Protein AF-A0A0C2MDS2-F1 (afdb_monomer_lite)

Structure (mmCIF, N/CA/C/O backbone):
data_AF-A0A0C2MDS2-F1
#
_entry.id   AF-A0A0C2MDS2-F1
#
loop_
_atom_site.group_PDB
_atom_site.id
_atom_site.type_symbol
_atom_site.label_atom_id
_atom_site.label_alt_id
_atom_site.label_comp_id
_atom_site.label_asym_id
_atom_site.label_entity_id
_atom_site.label_seq_id
_atom_site.pdbx_PDB_ins_code
_atom_site.Cartn_x
_atom_site.Cartn_y
_atom_site.Cartn_z
_atom_site.occupancy
_atom_site.B_iso_or_equiv
_atom_site.auth_seq_id
_atom_site.auth_comp_id
_atom_site.auth_asym_id
_atom_site.auth_atom_id
_atom_site.pdbx_PDB_model_num
ATOM 1 N N . MET A 1 1 ? -4.583 1.973 9.881 1.00 76.94 1 MET A N 1
ATOM 2 C CA . MET A 1 1 ? -3.450 2.896 9.679 1.00 76.94 1 MET A CA 1
ATOM 3 C C . MET A 1 1 ? -2.410 2.617 10.749 1.00 76.94 1 MET A C 1
ATOM 5 O O . MET A 1 1 ? -2.747 1.990 11.751 1.00 76.94 1 MET A O 1
ATOM 9 N N . ASP A 1 2 ? -1.150 2.984 10.527 1.00 78.25 2 ASP A N 1
ATOM 10 C CA . ASP A 1 2 ? -0.148 2.907 11.594 1.00 78.25 2 ASP A CA 1
ATOM 11 C C . ASP A 1 2 ? -0.499 3.876 12.745 1.00 78.25 2 ASP A C 1
ATOM 13 O O . ASP A 1 2 ? -1.414 4.696 12.636 1.00 78.25 2 ASP A O 1
ATOM 17 N N . ASN A 1 3 ? 0.218 3.777 13.862 1.00 81.62 3 ASN A N 1
ATOM 18 C CA . ASN A 1 3 ? -0.076 4.548 15.069 1.00 81.62 3 ASN A CA 1
ATOM 19 C C . ASN A 1 3 ? 0.576 5.949 15.099 1.00 81.62 3 ASN A C 1
ATOM 21 O O . ASN A 1 3 ? 0.910 6.449 16.177 1.00 81.62 3 ASN A O 1
ATOM 25 N N . LEU A 1 4 ? 0.846 6.569 13.943 1.00 82.75 4 LEU A N 1
ATOM 26 C CA . LEU A 1 4 ? 1.423 7.915 13.898 1.00 82.75 4 LEU A CA 1
ATOM 27 C C . LEU A 1 4 ? 0.484 8.943 14.543 1.00 82.75 4 LEU A C 1
ATOM 29 O O . LEU A 1 4 ? -0.729 8.884 14.382 1.00 82.75 4 LEU A O 1
ATOM 33 N N . ARG A 1 5 ? 1.048 9.926 15.263 1.00 84.38 5 ARG A N 1
ATOM 34 C CA . ARG A 1 5 ? 0.269 10.875 16.089 1.00 84.38 5 ARG A CA 1
ATOM 35 C C . ARG A 1 5 ? -0.800 11.633 15.303 1.00 84.38 5 ARG A C 1
ATOM 37 O O . ARG A 1 5 ? -1.876 11.869 15.831 1.00 84.38 5 ARG A O 1
ATOM 44 N N . PHE A 1 6 ? -0.516 12.000 14.055 1.00 82.38 6 PHE A N 1
ATOM 45 C CA . PHE A 1 6 ? -1.470 12.738 13.226 1.00 82.38 6 PHE A CA 1
ATOM 46 C C . PHE A 1 6 ? -2.645 11.871 12.749 1.00 82.38 6 PHE A C 1
ATOM 48 O O . PHE A 1 6 ? -3.676 12.421 12.396 1.00 82.38 6 PHE A O 1
ATOM 55 N N . HIS A 1 7 ? -2.552 10.537 12.803 1.00 83.69 7 HIS A N 1
ATOM 56 C CA . HIS A 1 7 ? -3.697 9.655 12.544 1.00 83.69 7 HIS A CA 1
ATOM 57 C C . HIS A 1 7 ? -4.745 9.673 13.666 1.00 83.69 7 HIS A C 1
ATOM 59 O O . HIS A 1 7 ? -5.842 9.168 13.465 1.00 83.69 7 HIS A O 1
ATOM 65 N N . HIS A 1 8 ? -4.420 10.256 14.826 1.00 86.06 8 HIS A N 1
ATOM 66 C CA . HIS A 1 8 ? -5.351 10.464 15.944 1.00 86.06 8 HIS A CA 1
ATOM 67 C C . HIS A 1 8 ? -6.020 11.841 15.908 1.00 86.06 8 HIS A C 1
ATOM 69 O O . HIS A 1 8 ? -6.730 12.197 16.846 1.00 86.06 8 HIS A O 1
ATOM 75 N N . SER A 1 9 ? -5.734 12.661 14.893 1.00 90.81 9 SER A N 1
ATOM 76 C CA . SER A 1 9 ? -6.310 13.999 14.822 1.00 90.81 9 SER A CA 1
ATOM 77 C C . SER A 1 9 ? -7.810 13.918 14.534 1.00 90.81 9 SER A C 1
ATOM 79 O O . SER A 1 9 ? -8.280 13.014 13.836 1.00 90.81 9 SER A O 1
ATOM 81 N N . ILE A 1 10 ? -8.558 14.874 15.082 1.00 90.81 10 ILE A N 1
ATOM 82 C CA . ILE A 1 10 ? -10.011 14.954 14.904 1.00 90.81 10 ILE A CA 1
ATOM 83 C C . ILE A 1 10 ? -10.336 15.120 13.420 1.00 90.81 10 ILE A C 1
ATOM 85 O O . ILE A 1 10 ? -11.220 14.449 12.909 1.00 90.81 10 ILE A O 1
ATOM 89 N N . GLU A 1 11 ? -9.556 15.929 12.706 1.00 90.81 11 GLU A N 1
ATOM 90 C CA . GLU A 1 11 ? -9.741 16.202 11.283 1.00 90.81 11 GLU A CA 1
ATOM 91 C C . GLU A 1 11 ? -9.622 14.925 10.440 1.00 90.81 11 GLU A C 1
ATOM 93 O O . GLU A 1 11 ? -10.404 14.710 9.516 1.00 90.81 11 GLU A O 1
ATOM 98 N N . VAL A 1 12 ? -8.662 14.048 10.763 1.00 83.31 12 VAL A N 1
ATOM 99 C CA . VAL A 1 12 ? -8.506 12.761 10.071 1.00 83.31 12 VAL A CA 1
ATOM 100 C C . VAL A 1 12 ? -9.702 11.849 10.352 1.00 83.31 12 VAL A C 1
ATOM 102 O O . VAL A 1 12 ? -10.223 11.232 9.423 1.00 83.31 12 VAL A O 1
ATOM 105 N N . HIS A 1 13 ? -10.168 11.792 11.602 1.00 86.25 13 HIS A N 1
ATOM 106 C CA . HIS A 1 13 ? -11.353 11.020 11.980 1.00 86.25 13 HIS A CA 1
ATOM 107 C C . HIS A 1 13 ? -12.623 11.521 11.293 1.00 86.25 13 HIS A C 1
ATOM 109 O O . HIS A 1 13 ? -13.319 10.724 10.672 1.00 86.25 13 HIS A O 1
ATOM 115 N N . GLU A 1 14 ? -12.889 12.826 11.326 1.00 88.75 14 GLU A N 1
ATOM 116 C CA . GLU A 1 14 ? -14.065 13.435 10.699 1.00 88.75 14 GLU A CA 1
ATOM 117 C C . GLU A 1 14 ? -14.111 13.155 9.196 1.00 88.75 14 GLU A C 1
ATOM 119 O O . GLU A 1 14 ? -15.154 12.768 8.669 1.00 88.75 14 GLU A O 1
ATOM 124 N N . VAL A 1 15 ? -12.978 13.289 8.496 1.00 87.94 15 VAL A N 1
ATOM 125 C CA . VAL A 1 15 ? -12.913 13.005 7.057 1.00 87.94 15 VAL A CA 1
ATOM 126 C C . VAL A 1 15 ? -13.223 11.538 6.775 1.00 87.94 15 VAL A C 1
ATOM 128 O O . VAL A 1 15 ? -14.036 11.260 5.896 1.00 87.94 15 VAL A O 1
ATOM 131 N N . VAL A 1 16 ? -12.625 10.598 7.511 1.00 83.75 16 VAL A N 1
ATOM 132 C CA . VAL A 1 16 ? -12.845 9.160 7.277 1.00 83.75 16 VAL A CA 1
ATOM 133 C C . VAL A 1 16 ? -14.274 8.748 7.648 1.00 83.75 16 VAL A C 1
ATOM 135 O O . VAL A 1 16 ? -14.952 8.088 6.860 1.00 83.75 16 VAL A O 1
ATOM 138 N N . GLU A 1 17 ? -14.774 9.189 8.800 1.00 87.50 17 GLU A N 1
ATOM 139 C CA . GLU A 1 17 ? -16.122 8.862 9.275 1.00 87.50 17 GLU A CA 1
ATOM 140 C C . GLU A 1 17 ? -17.211 9.500 8.400 1.00 87.50 17 GLU A C 1
ATOM 142 O O . GLU A 1 17 ? -18.252 8.880 8.175 1.00 87.50 17 GLU A O 1
ATOM 147 N N . SER A 1 18 ? -16.959 10.674 7.800 1.00 87.81 18 SER A N 1
ATOM 148 C CA . SER A 1 18 ? -17.873 11.284 6.817 1.00 87.81 18 SER A CA 1
ATOM 149 C C . SER A 1 18 ? -18.087 10.424 5.566 1.00 87.81 18 SER A C 1
ATOM 151 O O . SER A 1 18 ? -19.109 10.557 4.895 1.00 87.81 18 SER A O 1
ATOM 153 N N . GLN A 1 19 ? -17.142 9.530 5.255 1.00 86.50 19 GLN A N 1
ATOM 154 C CA . GLN A 1 19 ? -17.245 8.565 4.157 1.00 86.50 19 GLN A CA 1
ATOM 155 C C . GLN A 1 19 ? -17.899 7.243 4.596 1.00 86.50 19 GLN A C 1
ATOM 157 O O . GLN A 1 19 ? -17.939 6.290 3.820 1.00 86.50 19 GLN A O 1
ATOM 162 N N . GLY A 1 20 ? -18.408 7.167 5.831 1.00 86.12 20 GLY A N 1
ATOM 163 C CA . GLY A 1 20 ? -19.007 5.962 6.404 1.00 86.12 20 GLY A CA 1
ATOM 164 C C . GLY A 1 20 ? -17.988 4.900 6.818 1.00 86.12 20 GLY A C 1
ATOM 165 O O . GLY A 1 20 ? -18.371 3.750 7.017 1.00 86.12 20 GLY A O 1
ATOM 166 N N . GLN A 1 21 ? -16.711 5.271 6.932 1.00 84.88 21 GLN A N 1
ATOM 167 C CA . GLN A 1 21 ? -15.615 4.351 7.223 1.00 84.88 21 GLN A CA 1
ATOM 168 C C . GLN A 1 21 ? -15.139 4.474 8.669 1.00 84.88 21 GLN A C 1
ATOM 170 O O . GLN A 1 21 ? -15.277 5.523 9.298 1.00 84.88 21 GLN A O 1
ATOM 175 N N . ARG A 1 22 ? -14.517 3.414 9.197 1.00 82.94 22 ARG A N 1
ATOM 176 C CA . ARG A 1 22 ? -13.942 3.415 10.554 1.00 82.94 22 ARG A CA 1
ATOM 177 C C . ARG A 1 22 ? -12.416 3.399 10.522 1.00 82.94 22 ARG A C 1
ATOM 179 O O . ARG A 1 22 ? -11.798 2.532 9.901 1.00 82.94 22 ARG A O 1
ATOM 186 N N . ILE A 1 23 ? -11.790 4.289 11.293 1.00 81.69 23 ILE A N 1
ATOM 187 C CA . ILE A 1 23 ? -10.340 4.243 11.515 1.00 81.69 23 ILE A CA 1
ATOM 188 C C . ILE A 1 23 ? -9.996 3.129 12.496 1.00 81.69 23 ILE A C 1
ATOM 190 O O . ILE A 1 23 ? -10.519 3.049 13.607 1.00 81.69 23 ILE A O 1
ATOM 194 N N . VAL A 1 24 ? -9.051 2.285 12.087 1.00 80.25 24 VAL A N 1
ATOM 195 C CA . VAL A 1 24 ? -8.450 1.266 12.947 1.00 80.25 24 VAL A CA 1
ATOM 196 C C . VAL A 1 24 ? -6.950 1.472 12.951 1.00 80.25 24 VAL A C 1
ATOM 198 O O . VAL A 1 24 ? -6.304 1.448 11.897 1.00 80.25 24 VAL A O 1
ATOM 201 N N . LEU A 1 25 ? -6.398 1.662 14.144 1.00 78.44 25 LEU A N 1
ATOM 202 C CA . LEU A 1 25 ? -4.975 1.873 14.351 1.00 78.44 25 LEU A CA 1
ATOM 203 C C . LEU A 1 25 ? -4.293 0.559 14.725 1.00 78.44 25 LEU A C 1
ATOM 205 O O . LEU A 1 25 ? -4.744 -0.178 15.600 1.00 78.44 25 LEU A O 1
ATOM 209 N N . ILE A 1 26 ? -3.199 0.268 14.032 1.00 75.19 26 ILE A N 1
ATOM 210 C CA . ILE A 1 26 ? -2.347 -0.885 14.311 1.00 75.19 26 ILE A CA 1
ATOM 211 C C . ILE A 1 26 ? -1.544 -0.578 15.588 1.00 75.19 26 ILE A C 1
ATOM 213 O O . ILE A 1 26 ? -1.120 0.56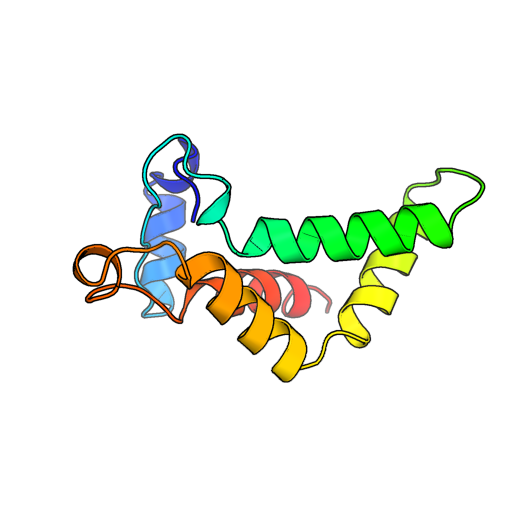7 15.760 1.00 75.19 26 ILE A O 1
ATOM 217 N N . PRO A 1 27 ? -1.290 -1.559 16.477 1.00 69.56 27 PRO A N 1
ATOM 218 C CA . PRO A 1 27 ? -0.436 -1.350 17.641 1.00 69.56 27 PRO A CA 1
ATOM 219 C C . PRO A 1 27 ? 0.937 -0.747 17.277 1.00 69.56 27 PRO A C 1
ATOM 221 O O . PRO A 1 27 ? 1.468 -1.027 16.195 1.00 69.56 27 PRO A O 1
ATOM 224 N N . PRO A 1 28 ? 1.544 0.059 18.172 1.00 66.06 28 PRO A N 1
ATOM 225 C CA . PRO A 1 28 ? 2.877 0.605 17.947 1.00 66.06 28 PRO A CA 1
ATOM 226 C C . PRO A 1 28 ? 3.894 -0.497 17.622 1.00 66.06 28 PRO A C 1
ATOM 228 O O . PRO A 1 28 ? 3.868 -1.570 18.221 1.00 66.06 28 PRO A O 1
ATOM 231 N N . CYS A 1 29 ? 4.821 -0.206 16.706 1.00 60.78 29 CYS A N 1
ATOM 232 C CA . CYS A 1 29 ? 5.934 -1.092 16.353 1.00 60.78 29 CYS A CA 1
ATOM 233 C C . CYS A 1 29 ? 5.530 -2.478 15.811 1.00 60.78 29 CYS A C 1
ATOM 235 O O . CYS A 1 29 ? 6.298 -3.430 15.947 1.00 60.78 29 CYS A O 1
ATOM 237 N N . ALA A 1 30 ? 4.400 -2.584 15.100 1.00 64.50 30 ALA A N 1
ATOM 238 C CA . ALA A 1 30 ? 4.050 -3.774 14.318 1.00 64.50 30 ALA A CA 1
ATOM 239 C C . ALA A 1 30 ? 4.159 -3.570 12.783 1.00 64.50 30 ALA A C 1
ATOM 241 O O . ALA A 1 30 ? 3.152 -3.719 12.085 1.00 64.50 30 ALA A O 1
ATOM 242 N N . PRO A 1 31 ? 5.358 -3.275 12.219 1.00 58.25 31 PRO A N 1
ATOM 243 C CA . PRO A 1 31 ? 5.558 -3.164 10.769 1.00 58.25 31 PRO A CA 1
ATOM 244 C C . PRO A 1 31 ? 4.994 -4.327 9.936 1.00 58.25 31 PRO A C 1
ATOM 246 O O . PRO A 1 31 ? 4.399 -4.044 8.900 1.00 58.25 31 PRO A O 1
ATOM 249 N N . PRO A 1 32 ? 5.079 -5.610 10.364 1.00 60.94 32 PRO A N 1
ATOM 250 C CA . PRO A 1 32 ? 4.531 -6.721 9.578 1.00 60.94 32 PRO A CA 1
ATOM 251 C C . PRO A 1 32 ? 3.013 -6.649 9.368 1.00 60.94 32 PRO A C 1
ATOM 253 O O . PRO A 1 32 ? 2.493 -7.257 8.440 1.00 60.94 32 PRO A O 1
ATOM 256 N N . LEU A 1 33 ? 2.298 -5.913 10.225 1.00 61.19 33 LEU A N 1
ATOM 257 C CA . LEU A 1 33 ? 0.849 -5.736 10.127 1.00 61.19 33 LEU A CA 1
ATOM 258 C C . LEU A 1 33 ? 0.464 -4.549 9.231 1.00 61.19 33 LEU A C 1
ATOM 260 O O . LEU A 1 33 ? -0.704 -4.422 8.847 1.00 61.19 33 LEU A O 1
ATOM 264 N N . ASN A 1 34 ? 1.418 -3.678 8.884 1.00 69.44 34 ASN A N 1
ATOM 265 C CA . ASN A 1 34 ? 1.165 -2.537 8.021 1.00 69.44 34 ASN A CA 1
ATOM 266 C C . ASN A 1 34 ? 1.204 -2.970 6.550 1.00 69.44 34 ASN A C 1
ATOM 268 O O . ASN A 1 34 ? 2.246 -3.003 5.907 1.00 69.44 34 ASN A O 1
ATOM 272 N N . ARG A 1 35 ? 0.033 -3.309 6.006 1.00 70.69 35 ARG A N 1
ATOM 273 C CA . ARG A 1 35 ? -0.115 -3.858 4.646 1.00 70.69 35 ARG A CA 1
ATOM 274 C C . ARG A 1 35 ? 0.483 -2.988 3.537 1.00 70.69 35 ARG A C 1
ATOM 276 O O . ARG A 1 35 ? 0.903 -3.522 2.516 1.00 70.69 35 ARG A O 1
ATOM 283 N N . ILE A 1 36 ? 0.540 -1.672 3.736 1.00 77.25 36 ILE A N 1
ATOM 284 C CA . ILE A 1 36 ? 1.127 -0.743 2.761 1.00 77.25 36 ILE A CA 1
ATOM 285 C C . ILE A 1 36 ? 2.648 -0.922 2.622 1.00 77.25 36 ILE A C 1
ATOM 287 O O . ILE A 1 36 ? 3.211 -0.573 1.591 1.00 77.25 36 ILE A O 1
ATOM 291 N N . GLU A 1 37 ? 3.317 -1.529 3.606 1.00 78.81 37 GLU A N 1
ATOM 292 C CA . GLU A 1 37 ? 4.755 -1.806 3.529 1.00 78.81 37 GLU A CA 1
ATOM 293 C C . GLU A 1 37 ? 5.080 -2.778 2.392 1.00 78.81 37 GLU A C 1
ATOM 295 O O . GLU A 1 37 ? 6.093 -2.616 1.717 1.00 78.81 37 GLU A O 1
ATOM 300 N N . LEU A 1 38 ? 4.205 -3.753 2.116 1.00 82.25 38 LEU A N 1
ATOM 301 C CA . LEU A 1 38 ? 4.388 -4.684 0.996 1.00 82.25 38 LEU A CA 1
ATOM 302 C C . LEU A 1 38 ? 4.285 -3.965 -0.356 1.00 82.25 38 LEU A C 1
ATOM 304 O O . LEU A 1 38 ? 5.091 -4.222 -1.251 1.00 82.25 38 LEU A O 1
ATOM 308 N N . LEU A 1 39 ? 3.376 -2.992 -0.469 1.00 84.62 39 LEU A N 1
ATOM 309 C CA . LEU A 1 39 ? 3.280 -2.113 -1.635 1.00 84.62 39 LEU A CA 1
ATOM 310 C C . LEU A 1 39 ? 4.543 -1.251 -1.795 1.00 84.62 39 LEU A C 1
ATOM 312 O O . LEU A 1 39 ? 5.103 -1.162 -2.888 1.00 84.62 39 LEU A O 1
ATOM 316 N N . PHE A 1 40 ? 5.039 -0.647 -0.712 1.00 84.00 40 PHE A N 1
ATOM 317 C CA . PHE A 1 40 ? 6.270 0.143 -0.763 1.00 84.00 40 PHE A CA 1
ATOM 318 C C . PHE A 1 40 ? 7.494 -0.703 -1.115 1.00 84.00 40 PHE A C 1
ATOM 320 O O . PHE A 1 40 ? 8.360 -0.239 -1.858 1.00 84.00 40 PHE A O 1
ATOM 327 N N . LEU A 1 41 ? 7.572 -1.945 -0.633 1.00 86.00 41 LEU A N 1
ATOM 328 C CA . LEU A 1 41 ? 8.617 -2.888 -1.026 1.00 86.00 41 LEU A CA 1
ATOM 329 C C . LEU A 1 41 ? 8.545 -3.212 -2.521 1.00 86.00 41 LEU A C 1
ATOM 331 O O . LEU A 1 41 ? 9.588 -3.205 -3.179 1.00 86.00 41 LEU A O 1
ATOM 335 N N . TYR A 1 42 ? 7.341 -3.420 -3.061 1.00 87.38 42 TYR A N 1
ATOM 336 C CA . TYR A 1 42 ? 7.125 -3.619 -4.493 1.00 87.38 42 TYR A CA 1
ATOM 337 C C . TYR A 1 42 ? 7.597 -2.405 -5.310 1.00 87.38 42 TYR A C 1
ATOM 339 O O . TYR A 1 42 ? 8.466 -2.544 -6.171 1.00 87.38 42 TYR A O 1
ATOM 347 N N . TRP A 1 43 ? 7.135 -1.191 -4.992 1.00 87.38 43 TRP A N 1
ATOM 348 C CA . TRP A 1 43 ? 7.582 0.021 -5.693 1.00 87.38 43 TRP A CA 1
ATOM 349 C C . TRP A 1 43 ? 9.086 0.247 -5.576 1.00 87.38 43 TRP A C 1
ATOM 351 O O . TRP A 1 43 ? 9.744 0.565 -6.565 1.00 87.38 43 TRP A O 1
ATOM 361 N N . LYS A 1 44 ? 9.657 0.038 -4.387 1.00 86.62 44 LYS A N 1
ATOM 362 C CA . LYS A 1 44 ? 11.101 0.146 -4.160 1.00 86.62 44 LYS A CA 1
ATOM 363 C C . LYS A 1 44 ? 11.879 -0.828 -5.040 1.00 86.62 44 LYS A C 1
ATOM 365 O O . LYS A 1 44 ? 12.948 -0.461 -5.525 1.00 86.62 44 LYS A O 1
ATOM 370 N N . HIS A 1 45 ? 11.377 -2.048 -5.228 1.00 89.00 45 HIS A N 1
ATOM 371 C CA . HIS A 1 45 ? 11.988 -3.024 -6.124 1.00 89.00 45 HIS A CA 1
ATOM 372 C C . HIS A 1 45 ? 11.974 -2.526 -7.574 1.00 89.00 45 HIS A C 1
ATOM 374 O O . HIS A 1 45 ? 13.040 -2.444 -8.182 1.00 89.00 45 HIS A O 1
ATOM 380 N N . ILE A 1 46 ? 10.811 -2.093 -8.076 1.00 85.75 46 ILE A N 1
ATOM 381 C CA . ILE A 1 46 ? 10.656 -1.582 -9.447 1.00 85.75 46 ILE A CA 1
ATOM 382 C C . ILE A 1 46 ? 11.555 -0.369 -9.705 1.00 85.75 46 ILE A C 1
ATOM 384 O O . ILE A 1 46 ? 12.304 -0.346 -10.683 1.00 85.75 46 ILE A O 1
ATOM 388 N N . ILE A 1 47 ? 11.543 0.608 -8.795 1.00 83.88 47 ILE A N 1
ATOM 389 C CA . ILE A 1 47 ? 12.381 1.807 -8.883 1.00 83.88 47 ILE A CA 1
ATOM 390 C C . ILE A 1 47 ? 13.862 1.426 -8.963 1.00 83.88 47 ILE A C 1
ATOM 392 O O . ILE A 1 47 ? 14.581 1.908 -9.835 1.00 83.88 47 ILE A O 1
ATOM 396 N N . LYS A 1 48 ? 14.326 0.532 -8.080 1.00 84.69 48 LYS A N 1
ATOM 397 C CA . LYS A 1 48 ? 15.728 0.094 -8.068 1.00 84.69 48 LYS A CA 1
ATOM 398 C C . LYS A 1 48 ? 16.129 -0.668 -9.328 1.00 84.69 48 LYS A C 1
ATOM 400 O O . LYS A 1 48 ? 17.290 -0.594 -9.711 1.00 84.69 48 LYS A O 1
ATOM 405 N N . SER A 1 49 ? 15.209 -1.412 -9.940 1.00 83.88 49 SER A N 1
ATOM 406 C CA . SER A 1 49 ? 15.486 -2.142 -11.181 1.00 83.88 49 SER A CA 1
ATOM 407 C C . SER A 1 49 ? 15.430 -1.265 -12.433 1.00 83.88 49 SER A C 1
ATOM 409 O O . SER A 1 49 ? 16.105 -1.573 -13.409 1.00 83.88 49 SER A O 1
ATOM 411 N N . GLY A 1 50 ? 14.620 -0.201 -12.421 1.00 73.06 50 GLY A N 1
ATOM 412 C CA . GLY A 1 50 ? 14.312 0.601 -13.608 1.00 73.06 50 GLY A CA 1
ATOM 413 C C . GLY A 1 50 ? 15.046 1.938 -13.706 1.00 73.06 50 GLY A C 1
ATOM 414 O O . GLY A 1 50 ? 15.097 2.508 -14.792 1.00 73.06 50 GLY A O 1
ATOM 415 N N . MET A 1 51 ? 15.616 2.450 -12.610 1.00 73.62 51 MET A N 1
ATOM 416 C CA . MET A 1 51 ? 16.239 3.779 -12.584 1.00 73.62 51 MET A CA 1
ATOM 417 C C . MET A 1 51 ? 17.753 3.689 -12.371 1.00 73.62 51 MET A C 1
ATOM 419 O O . MET A 1 51 ? 18.222 3.194 -11.348 1.00 73.62 51 MET A O 1
ATOM 423 N N . SER A 1 52 ? 18.525 4.211 -13.328 1.00 69.12 52 SER A N 1
ATOM 424 C CA . SER A 1 52 ? 19.986 4.370 -13.224 1.00 69.12 52 SER A CA 1
ATOM 425 C C . SER A 1 52 ? 20.405 5.740 -12.676 1.00 69.12 52 SER A C 1
ATOM 427 O O . SER A 1 52 ? 21.510 5.882 -12.155 1.00 69.12 52 SER A O 1
ATOM 429 N N . VAL A 1 53 ? 19.516 6.735 -12.751 1.00 70.38 53 VAL A N 1
ATOM 430 C CA . VAL A 1 53 ? 19.680 8.084 -12.196 1.00 70.38 53 VAL A CA 1
ATOM 431 C C . VAL A 1 53 ? 18.438 8.414 -11.378 1.00 70.38 53 VAL A C 1
ATOM 433 O O . VAL A 1 53 ? 17.321 8.090 -11.773 1.00 70.38 53 VAL A O 1
ATOM 436 N N . PHE A 1 54 ? 18.641 9.012 -10.208 1.00 71.00 54 PHE A N 1
ATOM 437 C CA . PHE A 1 54 ? 17.554 9.364 -9.306 1.00 71.00 54 PHE A CA 1
ATOM 438 C C . PHE A 1 54 ? 17.048 10.76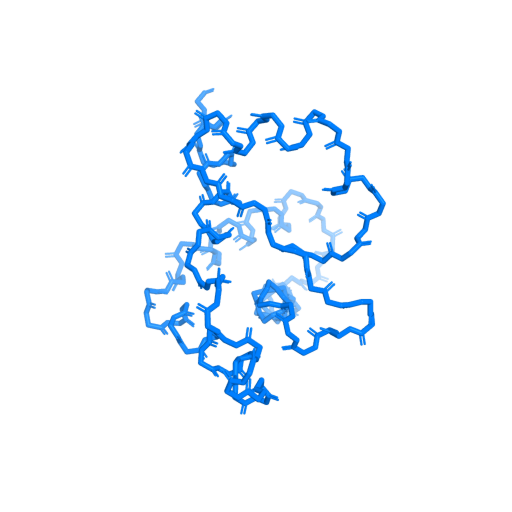9 -9.634 1.00 71.00 54 PHE A C 1
ATOM 440 O O . PHE A 1 54 ? 17.654 11.757 -9.221 1.00 71.00 54 PHE A O 1
ATOM 447 N N . ASP A 1 55 ? 15.951 10.852 -10.382 1.00 81.25 55 ASP A N 1
ATOM 448 C CA . ASP A 1 55 ? 15.214 12.094 -10.591 1.00 81.25 55 ASP A CA 1
ATOM 449 C C . ASP A 1 55 ? 13.746 11.939 -10.163 1.00 81.25 55 ASP A C 1
ATOM 451 O O . ASP A 1 55 ? 13.129 10.885 -10.335 1.00 81.25 55 ASP A O 1
ATOM 455 N N . GLU A 1 56 ? 13.202 12.988 -9.545 1.00 78.31 56 GLU A N 1
ATOM 456 C CA . GLU A 1 56 ? 11.885 12.960 -8.895 1.00 78.31 56 GLU A CA 1
ATOM 457 C C . GLU A 1 56 ? 10.746 12.702 -9.894 1.00 78.31 56 GLU A C 1
ATOM 459 O O . GLU A 1 56 ? 9.825 11.934 -9.611 1.00 78.31 56 GLU A O 1
ATOM 464 N N . ASN A 1 57 ? 10.829 13.288 -11.090 1.00 81.56 57 ASN A N 1
ATOM 465 C CA . ASN A 1 57 ? 9.790 13.165 -12.112 1.00 81.56 57 ASN A CA 1
ATOM 466 C C . ASN A 1 57 ? 9.727 11.743 -12.687 1.00 81.56 57 ASN A C 1
ATOM 468 O O . ASN A 1 57 ? 8.641 11.169 -12.820 1.00 81.56 57 ASN A O 1
ATOM 472 N N . THR A 1 58 ? 10.879 11.142 -12.985 1.00 82.88 58 THR A N 1
ATOM 473 C CA . THR A 1 58 ? 10.983 9.748 -13.425 1.00 82.88 58 THR A CA 1
ATOM 474 C C . THR A 1 58 ? 10.580 8.800 -12.309 1.00 82.88 58 THR A C 1
ATOM 476 O O . THR A 1 58 ? 9.884 7.824 -12.587 1.00 82.8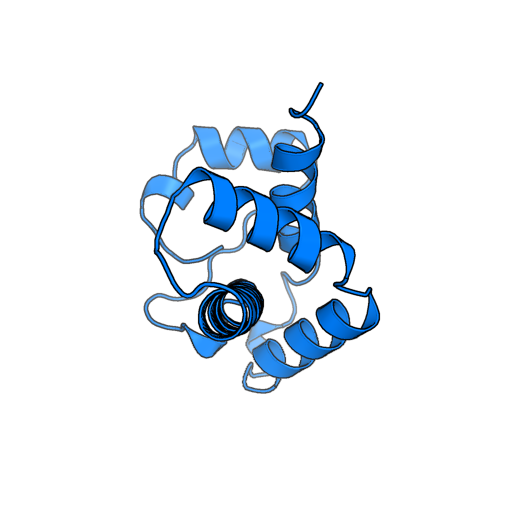8 58 THR A O 1
ATOM 479 N N . GLN A 1 59 ? 10.913 9.094 -11.047 1.00 82.50 59 GLN A N 1
ATOM 480 C CA . GLN A 1 59 ? 10.448 8.295 -9.913 1.00 82.50 59 GLN A CA 1
ATOM 481 C C . GLN A 1 59 ? 8.918 8.296 -9.824 1.00 82.50 59 GLN A C 1
ATOM 483 O O . GLN A 1 59 ? 8.312 7.226 -9.762 1.00 82.50 59 GLN A O 1
ATOM 488 N N . MET A 1 60 ? 8.281 9.468 -9.854 1.00 82.19 60 MET A N 1
ATOM 489 C CA . MET A 1 60 ? 6.820 9.579 -9.786 1.00 82.19 60 MET A CA 1
ATOM 490 C C . MET A 1 60 ? 6.134 8.906 -10.977 1.00 82.19 60 MET A C 1
ATOM 492 O O . MET A 1 60 ? 5.144 8.193 -10.800 1.00 82.19 60 MET A O 1
ATOM 496 N N . THR A 1 61 ? 6.692 9.059 -12.179 1.00 84.88 61 THR A N 1
ATOM 497 C CA . THR A 1 61 ? 6.191 8.391 -13.389 1.00 84.88 61 THR A CA 1
ATOM 498 C C . THR A 1 61 ? 6.328 6.873 -13.279 1.00 84.88 61 THR A C 1
ATOM 500 O O . THR A 1 61 ? 5.383 6.143 -13.570 1.00 84.88 61 THR A O 1
ATOM 503 N N . THR A 1 62 ? 7.468 6.389 -12.785 1.00 85.94 62 THR A N 1
ATOM 504 C CA . THR A 1 62 ? 7.734 4.959 -12.588 1.00 85.94 62 THR A CA 1
ATOM 505 C C . THR A 1 62 ? 6.790 4.353 -11.554 1.00 85.94 62 THR A C 1
ATOM 507 O O . THR A 1 62 ? 6.232 3.288 -11.800 1.00 85.94 62 THR A O 1
ATOM 510 N N . ILE A 1 63 ? 6.544 5.038 -10.430 1.00 86.06 63 ILE A N 1
ATOM 511 C CA . ILE A 1 63 ? 5.559 4.604 -9.425 1.00 86.06 63 ILE A CA 1
ATOM 512 C C . ILE A 1 63 ? 4.159 4.546 -10.038 1.00 86.06 63 ILE A C 1
ATOM 514 O O . ILE A 1 63 ? 3.443 3.569 -9.821 1.00 86.06 63 ILE A O 1
ATOM 518 N N . SER A 1 64 ? 3.769 5.560 -10.814 1.00 85.62 64 SER A N 1
ATOM 519 C CA . SER A 1 64 ? 2.458 5.605 -11.472 1.00 85.62 64 SER A CA 1
ATOM 520 C C . SER A 1 64 ? 2.269 4.417 -12.422 1.00 85.62 64 SER A C 1
ATOM 522 O O . SER A 1 64 ? 1.308 3.662 -12.286 1.00 85.62 64 SER A O 1
ATOM 524 N N . VAL A 1 65 ? 3.242 4.171 -13.306 1.00 86.12 65 VAL A N 1
ATOM 525 C CA . VAL A 1 65 ? 3.230 3.040 -14.251 1.00 86.12 65 VAL A CA 1
ATOM 526 C C . VAL A 1 65 ? 3.299 1.686 -13.540 1.00 86.12 65 VAL A C 1
ATOM 528 O O . VAL A 1 65 ? 2.662 0.730 -13.971 1.00 86.12 65 VAL A O 1
ATOM 531 N N . ALA A 1 66 ? 4.058 1.568 -12.452 1.00 86.12 66 ALA A N 1
ATOM 532 C CA . ALA A 1 66 ? 4.089 0.343 -11.656 1.00 86.12 66 ALA A CA 1
ATOM 533 C C . ALA A 1 66 ? 2.738 0.091 -10.973 1.00 86.12 66 ALA A C 1
ATOM 535 O O . ALA A 1 66 ? 2.291 -1.046 -10.879 1.00 86.12 66 ALA A O 1
ATOM 536 N N . SER A 1 67 ? 2.065 1.151 -10.524 1.00 87.50 67 SER A N 1
ATOM 537 C CA . SER A 1 67 ? 0.779 1.047 -9.833 1.00 87.50 67 SER A CA 1
ATOM 538 C C . SER A 1 67 ? -0.345 0.560 -10.743 1.00 87.50 67 SER A C 1
ATOM 540 O O . SER A 1 67 ? -1.235 -0.135 -10.266 1.00 87.50 67 SER A O 1
ATOM 542 N N . THR A 1 68 ? -0.305 0.863 -12.046 1.00 86.88 68 THR A N 1
ATOM 543 C CA . THR A 1 68 ? -1.300 0.352 -13.009 1.00 86.88 68 THR A CA 1
ATOM 544 C C . THR A 1 68 ? -1.131 -1.132 -13.332 1.00 86.88 68 THR A C 1
ATOM 546 O O . THR A 1 68 ? -2.037 -1.733 -13.901 1.00 86.88 68 THR A O 1
ATOM 549 N N . GLN A 1 69 ? 0.009 -1.727 -12.972 1.00 86.94 69 GLN A N 1
ATOM 550 C CA . GLN A 1 69 ? 0.293 -3.151 -13.171 1.00 86.94 69 GLN A CA 1
ATOM 551 C C . GLN A 1 69 ? -0.116 -4.012 -11.971 1.00 86.94 69 GLN A C 1
ATOM 553 O O . GLN A 1 69 ? -0.094 -5.235 -12.076 1.00 86.94 69 GLN A O 1
ATOM 558 N N . ILE A 1 70 ? -0.490 -3.394 -10.846 1.00 85.88 70 ILE A N 1
ATOM 559 C CA . ILE A 1 70 ? -0.923 -4.106 -9.642 1.00 85.88 70 ILE A CA 1
ATOM 560 C C . ILE A 1 70 ? -2.327 -4.657 -9.876 1.00 85.88 70 ILE A C 1
ATOM 562 O O . ILE A 1 70 ? -3.277 -3.908 -10.110 1.00 85.88 70 ILE A O 1
ATOM 566 N N . SER A 1 71 ? -2.457 -5.976 -9.788 1.00 88.56 71 SER A N 1
ATOM 567 C CA . SER A 1 71 ? -3.732 -6.668 -9.916 1.00 88.56 71 SER A CA 1
ATOM 568 C C . SER A 1 71 ? -4.488 -6.742 -8.584 1.00 88.56 71 SER A C 1
ATOM 570 O O . SER A 1 71 ? -3.954 -6.488 -7.498 1.00 88.56 71 SER A O 1
ATOM 572 N N . GLY A 1 72 ? -5.763 -7.134 -8.659 1.00 85.94 72 GLY A N 1
ATOM 573 C CA . GLY A 1 72 ? -6.544 -7.465 -7.466 1.00 85.94 72 GLY A CA 1
ATOM 574 C C . GLY A 1 72 ? -5.966 -8.657 -6.695 1.00 85.94 72 GLY A C 1
ATOM 575 O O . GLY A 1 72 ? -6.008 -8.659 -5.465 1.00 85.94 72 GLY A O 1
ATOM 576 N N . ASP A 1 73 ? -5.376 -9.623 -7.403 1.00 88.38 73 ASP A N 1
ATOM 577 C CA . ASP A 1 73 ? -4.762 -10.810 -6.803 1.00 88.38 73 ASP A CA 1
ATOM 578 C C . ASP A 1 73 ? -3.497 -10.445 -6.016 1.00 88.38 73 ASP A C 1
ATOM 580 O O . ASP A 1 73 ? -3.327 -10.913 -4.891 1.00 88.38 73 ASP A O 1
ATOM 584 N N . ASP A 1 74 ? -2.673 -9.524 -6.531 1.00 85.38 74 ASP A N 1
ATOM 585 C CA . ASP A 1 74 ? -1.513 -8.991 -5.799 1.00 85.38 74 ASP A CA 1
ATOM 586 C C . ASP A 1 74 ? -1.948 -8.360 -4.468 1.00 85.38 74 ASP A C 1
ATOM 588 O O . ASP A 1 74 ? -1.379 -8.634 -3.408 1.00 85.38 74 ASP A O 1
ATOM 592 N N . CYS A 1 75 ? -3.017 -7.556 -4.501 1.00 85.00 75 CYS A N 1
ATOM 593 C CA . CYS A 1 75 ? -3.580 -6.934 -3.304 1.00 85.00 75 CYS A CA 1
ATOM 594 C C . CYS A 1 75 ? -4.082 -7.981 -2.300 1.00 85.00 75 CYS A C 1
ATOM 596 O O . CYS A 1 75 ? -3.816 -7.869 -1.098 1.00 85.00 75 CYS A O 1
ATOM 598 N N . ALA A 1 76 ? -4.805 -8.998 -2.777 1.00 83.88 76 ALA A N 1
ATOM 599 C CA . ALA A 1 76 ? -5.321 -10.075 -1.940 1.00 83.88 76 ALA A CA 1
ATOM 600 C C . ALA A 1 76 ? -4.185 -10.874 -1.280 1.00 83.88 76 ALA A C 1
ATOM 602 O O . ALA A 1 76 ? -4.248 -11.179 -0.085 1.00 83.88 76 ALA A O 1
ATOM 603 N N . ASP A 1 77 ? -3.120 -11.150 -2.027 1.00 86.00 77 ASP A N 1
ATOM 604 C CA . ASP A 1 77 ? -1.944 -11.864 -1.546 1.00 86.00 77 ASP A CA 1
ATOM 605 C C . ASP A 1 77 ? -1.177 -11.067 -0.485 1.00 86.00 77 ASP A C 1
ATOM 607 O O . ASP A 1 77 ? -0.798 -11.626 0.548 1.00 86.00 77 ASP A O 1
ATOM 611 N N . TRP A 1 78 ? -1.020 -9.753 -0.662 1.00 85.00 78 TRP A N 1
ATOM 612 C CA . TRP A 1 78 ? -0.414 -8.890 0.357 1.00 85.00 78 TRP A CA 1
ATOM 613 C C . TRP A 1 78 ? -1.259 -8.797 1.628 1.00 85.00 78 TRP A C 1
ATOM 615 O O . TRP A 1 78 ? -0.721 -8.819 2.738 1.00 85.00 78 TRP A O 1
ATOM 625 N N . ILE A 1 79 ? -2.589 -8.735 1.495 1.00 80.88 79 ILE A N 1
ATOM 626 C CA . ILE A 1 79 ? -3.501 -8.784 2.645 1.00 80.88 79 ILE A CA 1
ATOM 627 C C . ILE A 1 79 ? -3.333 -10.110 3.390 1.00 80.88 79 ILE A C 1
ATOM 629 O O . ILE A 1 79 ? -3.207 -10.108 4.619 1.00 80.88 79 ILE A O 1
ATOM 633 N N . ARG A 1 80 ? -3.296 -11.233 2.664 1.00 83.12 80 ARG A N 1
ATOM 634 C CA . ARG A 1 80 ? -3.088 -12.568 3.235 1.00 83.12 80 ARG A CA 1
ATOM 635 C C . ARG A 1 80 ? -1.751 -12.663 3.967 1.00 83.12 80 ARG A C 1
ATOM 637 O O . ARG A 1 80 ? -1.720 -13.149 5.093 1.00 83.12 80 ARG A O 1
ATOM 644 N N . GLU A 1 81 ? -0.664 -12.177 3.375 1.00 82.56 81 GLU A N 1
ATOM 645 C CA . GLU A 1 81 ? 0.666 -12.267 3.987 1.00 82.56 81 GLU A CA 1
ATOM 646 C C . GLU A 1 81 ? 0.782 -11.402 5.250 1.00 82.56 81 GLU A C 1
ATOM 648 O O . GLU A 1 81 ? 1.226 -11.882 6.291 1.00 82.56 81 GLU A O 1
ATOM 653 N N . ALA A 1 82 ? 0.289 -10.163 5.224 1.00 75.69 82 ALA A N 1
ATOM 654 C CA . ALA A 1 82 ? 0.309 -9.292 6.402 1.00 75.69 82 ALA A CA 1
ATOM 655 C C . ALA A 1 82 ? -0.591 -9.791 7.548 1.00 75.69 82 ALA A C 1
ATOM 657 O O . ALA A 1 82 ? -0.362 -9.476 8.716 1.00 75.69 82 ALA A O 1
ATOM 658 N N . THR A 1 83 ? -1.635 -10.563 7.232 1.00 74.19 83 THR A N 1
ATOM 659 C CA . THR A 1 83 ? -2.539 -11.156 8.232 1.00 74.19 83 THR A CA 1
ATOM 660 C C . THR A 1 83 ? -2.114 -12.550 8.677 1.00 74.19 83 THR A C 1
ATOM 662 O O . THR A 1 83 ? -2.617 -13.037 9.688 1.00 74.19 83 THR A O 1
ATOM 665 N N . ARG A 1 84 ? -1.134 -13.167 8.006 1.00 75.31 84 ARG A N 1
ATOM 666 C CA . ARG A 1 84 ? -0.635 -14.517 8.300 1.00 75.31 84 ARG A CA 1
ATO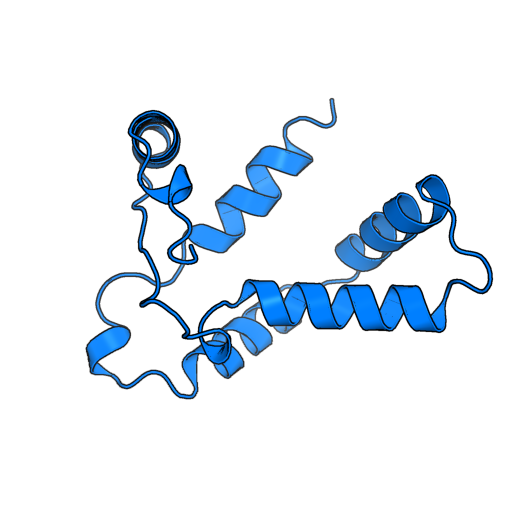M 667 C C . ARG A 1 84 ? -0.175 -14.699 9.747 1.00 75.31 84 ARG A C 1
ATOM 669 O O . ARG A 1 84 ? -0.314 -15.787 10.300 1.00 75.31 84 ARG A O 1
ATOM 676 N N . PHE A 1 85 ? 0.363 -13.640 10.350 1.00 67.25 85 PHE A N 1
ATOM 677 C CA . PHE A 1 85 ? 0.861 -13.635 11.729 1.00 67.25 85 PHE A CA 1
ATOM 678 C C . PHE A 1 85 ? -0.087 -12.951 12.722 1.00 67.25 85 PHE A C 1
ATOM 680 O O . PHE A 1 85 ? 0.208 -12.903 13.916 1.00 67.25 85 PHE A O 1
ATOM 687 N N . ALA A 1 86 ? -1.229 -12.434 12.261 1.00 65.19 86 ALA A N 1
ATOM 688 C CA . ALA A 1 86 ? -2.247 -11.907 13.155 1.00 65.19 86 ALA A CA 1
ATOM 689 C C . ALA A 1 86 ? -2.952 -13.082 13.850 1.00 65.19 86 ALA A C 1
ATOM 691 O O . ALA A 1 86 ? -3.494 -13.980 13.204 1.00 65.19 86 ALA A O 1
ATOM 692 N N . SER A 1 87 ? -2.957 -13.097 15.184 1.00 58.94 87 SER A N 1
ATOM 693 C CA . SER A 1 87 ? -3.792 -14.042 15.925 1.00 58.94 87 SER A CA 1
ATOM 694 C C . SER A 1 87 ? -5.270 -13.783 15.603 1.00 58.94 87 SER A C 1
ATOM 696 O O . SER A 1 87 ? -5.674 -12.643 15.364 1.00 58.94 87 SER A O 1
ATOM 698 N N . ARG A 1 88 ? -6.107 -14.833 15.616 1.00 51.50 88 ARG A N 1
ATOM 699 C CA . ARG A 1 88 ? -7.559 -14.738 15.341 1.00 51.50 88 ARG A CA 1
ATOM 700 C C . ARG A 1 88 ? -8.267 -13.645 16.161 1.00 51.50 88 ARG A C 1
ATOM 702 O O . ARG A 1 88 ? -9.253 -13.086 15.700 1.00 51.50 88 ARG A O 1
ATOM 709 N N . THR A 1 89 ? -7.739 -13.314 17.337 1.00 44.72 89 THR A N 1
ATOM 710 C CA . THR A 1 89 ? -8.242 -12.272 18.243 1.00 44.72 89 THR A CA 1
ATOM 711 C C . THR A 1 89 ? -8.068 -10.845 17.703 1.00 44.72 89 THR A C 1
ATOM 713 O O . THR A 1 89 ? -8.850 -9.973 18.058 1.00 44.72 89 THR A O 1
ATOM 716 N N . LEU A 1 90 ? -7.084 -10.591 16.832 1.00 54.06 90 LEU A N 1
ATOM 717 C CA . LEU A 1 90 ? -6.836 -9.271 16.230 1.00 54.06 90 LEU A CA 1
ATOM 718 C C . LEU A 1 90 ? -7.676 -9.013 14.965 1.00 54.06 90 LEU A C 1
ATOM 720 O O . LEU A 1 90 ? -7.783 -7.870 14.538 1.00 54.06 90 LEU A O 1
ATOM 724 N N . LEU A 1 91 ? -8.257 -10.057 14.360 1.00 53.25 91 LEU A N 1
ATOM 725 C CA . LEU A 1 91 ? -8.897 -10.014 13.036 1.00 53.25 91 LEU A CA 1
ATOM 726 C C . LEU A 1 91 ? -10.401 -9.688 13.052 1.00 53.25 91 LEU A C 1
ATOM 728 O O . LEU A 1 91 ? -10.956 -9.399 11.995 1.00 53.25 91 LEU A O 1
ATOM 732 N N . LEU A 1 92 ? -11.073 -9.735 14.210 1.00 45.66 92 LEU A N 1
ATOM 733 C CA . LEU A 1 92 ? -12.543 -9.739 14.263 1.00 45.66 92 LEU A CA 1
ATOM 734 C C . LEU A 1 92 ? -13.211 -8.377 13.975 1.00 45.66 92 LEU A C 1
ATOM 736 O O . LEU A 1 92 ? -14.414 -8.341 13.763 1.00 45.66 92 LEU A O 1
ATOM 740 N N . GLU A 1 93 ? -12.472 -7.265 13.933 1.00 46.84 93 GLU A N 1
ATOM 741 C CA . GLU A 1 93 ? -13.095 -5.928 14.015 1.00 46.84 93 GLU A CA 1
ATOM 742 C C . GLU A 1 93 ? -12.813 -4.964 12.845 1.00 46.84 93 GLU A C 1
ATOM 744 O O . GLU A 1 93 ? -13.348 -3.857 12.855 1.00 46.84 93 GLU A O 1
ATOM 749 N N . SER A 1 94 ? -11.936 -5.272 11.872 1.00 52.19 94 SER A N 1
ATOM 750 C CA . SER A 1 94 ? -11.285 -4.138 11.177 1.00 52.19 94 SER A CA 1
ATOM 751 C C . SER A 1 94 ? -10.439 -4.409 9.920 1.00 52.19 94 SER A C 1
ATOM 753 O O . SER A 1 94 ? -9.252 -4.082 9.905 1.00 52.19 94 SER A O 1
ATOM 755 N N . PHE A 1 95 ? -10.971 -4.996 8.838 1.00 52.28 95 PHE A N 1
ATOM 756 C CA . PHE A 1 95 ? -10.046 -5.502 7.800 1.00 52.28 95 PHE A CA 1
ATOM 757 C C . PHE A 1 95 ? -10.200 -5.122 6.320 1.00 52.28 95 PHE A C 1
ATOM 759 O O . PHE A 1 95 ? -9.299 -5.497 5.573 1.00 52.28 95 PHE A O 1
ATOM 766 N N . LEU A 1 96 ? -11.147 -4.285 5.868 1.00 45.75 96 LEU A N 1
ATOM 767 C CA . LEU A 1 96 ? -11.273 -4.016 4.412 1.00 45.75 96 LEU A CA 1
ATOM 768 C C . LEU A 1 96 ? -11.239 -2.554 3.924 1.00 45.75 96 LEU A C 1
ATOM 770 O O . LEU A 1 96 ? -10.976 -2.340 2.746 1.00 45.75 96 LEU A O 1
ATOM 774 N N . GLU A 1 97 ? -11.392 -1.534 4.770 1.00 45.19 97 GLU A N 1
ATOM 775 C CA . GLU A 1 97 ? -11.635 -0.168 4.248 1.00 45.19 97 GLU A CA 1
ATOM 776 C C . GLU A 1 97 ? -10.380 0.668 3.937 1.00 45.19 97 GLU A C 1
ATOM 778 O O . GLU A 1 97 ? -10.429 1.592 3.128 1.00 45.19 97 GLU A O 1
ATOM 783 N N . ILE A 1 98 ? -9.220 0.329 4.508 1.00 46.38 98 ILE A N 1
ATOM 784 C CA . ILE A 1 98 ? -8.034 1.211 4.474 1.00 46.38 98 ILE A CA 1
ATOM 785 C C . ILE A 1 98 ? -7.369 1.294 3.085 1.00 46.38 98 ILE A C 1
ATOM 787 O O . ILE A 1 98 ? -6.769 2.317 2.760 1.00 46.38 98 ILE A O 1
ATOM 791 N N . PHE A 1 99 ? -7.491 0.266 2.236 1.00 44.31 99 PHE A N 1
ATOM 792 C CA . PHE A 1 99 ? -6.912 0.312 0.881 1.00 44.31 99 PHE A CA 1
ATOM 793 C C . PHE A 1 99 ? -7.699 1.218 -0.073 1.00 44.31 99 PHE A C 1
ATOM 795 O O . PHE A 1 99 ? -7.106 1.825 -0.965 1.00 44.31 99 PHE A O 1
ATOM 802 N N . ILE A 1 100 ? -9.010 1.367 0.143 1.00 42.38 100 ILE A N 1
ATOM 803 C CA . ILE A 1 100 ? -9.869 2.188 -0.717 1.00 42.38 100 ILE A CA 1
ATOM 804 C C . ILE A 1 100 ? -9.582 3.676 -0.495 1.00 42.38 100 ILE A C 1
ATOM 806 O O . ILE A 1 100 ? -9.563 4.429 -1.462 1.00 42.38 100 ILE A O 1
ATOM 810 N N . VAL A 1 101 ? -9.278 4.106 0.733 1.00 43.97 101 VAL A N 1
ATOM 811 C CA . VAL A 1 101 ? -9.052 5.528 1.056 1.00 43.97 101 V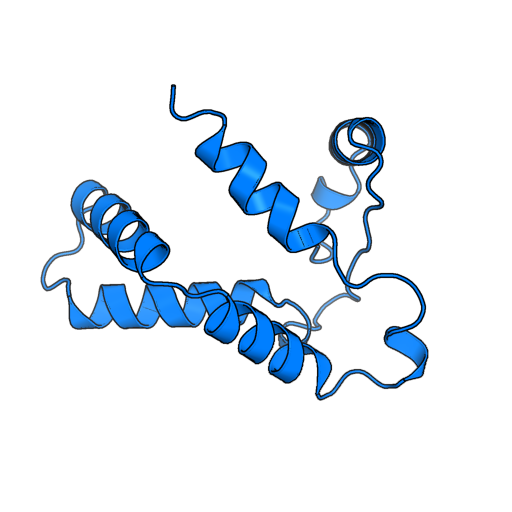AL A CA 1
ATOM 812 C C . VAL A 1 101 ? -7.786 6.071 0.398 1.00 43.97 101 VAL A C 1
ATOM 814 O O . VAL A 1 101 ? -7.829 7.122 -0.237 1.00 43.97 101 VAL A O 1
ATOM 817 N N . PHE A 1 102 ? -6.668 5.341 0.477 1.00 43.56 102 PHE A N 1
ATOM 818 C CA . PHE A 1 102 ? -5.390 5.827 -0.055 1.00 43.56 102 PHE A CA 1
ATOM 819 C C . PHE A 1 102 ? -5.389 5.925 -1.590 1.00 43.56 102 PHE A C 1
ATOM 821 O O . PHE A 1 102 ? -4.839 6.878 -2.144 1.00 43.56 102 PHE A O 1
ATOM 828 N N . PHE A 1 103 ? -6.053 4.988 -2.277 1.00 41.88 103 PHE A N 1
ATOM 829 C CA . PHE A 1 103 ? -6.214 5.046 -3.733 1.00 41.88 103 PHE A CA 1
ATOM 830 C C . PHE A 1 103 ? -7.316 6.031 -4.165 1.00 41.88 103 PHE A C 1
ATOM 832 O O . PHE A 1 103 ? -7.110 6.791 -5.112 1.00 41.88 103 PHE A O 1
ATOM 839 N N . SER A 1 104 ? -8.444 6.109 -3.451 1.00 36.94 104 SER A N 1
ATOM 840 C CA . SER A 1 104 ? -9.561 6.993 -3.834 1.00 36.94 104 SER A CA 1
ATOM 841 C C . SER A 1 104 ? -9.251 8.478 -3.622 1.00 36.94 104 SER A C 1
ATOM 843 O O . SER A 1 104 ? -9.598 9.291 -4.476 1.00 36.94 104 SER A O 1
ATOM 845 N N . LEU A 1 105 ? -8.535 8.857 -2.553 1.00 41.16 105 LEU A N 1
ATOM 846 C CA . LEU A 1 105 ? -8.173 10.265 -2.314 1.00 41.16 105 LEU A CA 1
ATOM 847 C C . LEU A 1 105 ? -7.068 10.787 -3.244 1.00 41.16 105 LEU A C 1
ATOM 849 O O . LEU A 1 105 ? -7.007 11.996 -3.483 1.00 41.16 105 LEU A O 1
ATOM 853 N N . LYS A 1 106 ? -6.211 9.913 -3.794 1.00 40.31 106 LYS A N 1
ATOM 854 C CA . LYS A 1 106 ? -5.133 10.325 -4.710 1.00 40.31 106 LYS A CA 1
ATOM 855 C C . LYS A 1 106 ? -5.538 10.253 -6.187 1.00 40.31 106 LYS A C 1
ATOM 857 O O . LYS A 1 106 ? -5.108 11.112 -6.948 1.00 40.31 106 LYS A O 1
ATOM 862 N N . ILE A 1 107 ? -6.401 9.312 -6.588 1.00 40.03 107 ILE A N 1
ATOM 863 C CA . ILE A 1 107 ? -6.926 9.249 -7.967 1.00 40.03 107 ILE A CA 1
ATOM 864 C C . ILE A 1 107 ? -8.072 10.255 -8.178 1.00 40.03 107 ILE A C 1
ATOM 866 O O . ILE A 1 107 ? -8.183 10.834 -9.254 1.00 40.03 107 ILE A O 1
ATOM 870 N N . GLY A 1 108 ? -8.883 10.547 -7.153 1.00 31.94 108 GLY A N 1
ATOM 871 C CA . GLY A 1 108 ? -9.976 11.525 -7.252 1.00 31.94 108 GLY A CA 1
ATOM 872 C C . GLY A 1 108 ? -9.537 12.990 -7.397 1.00 31.94 108 GLY A C 1
ATOM 873 O O . GLY A 1 108 ? -10.323 13.804 -7.871 1.00 31.94 108 GLY A O 1
ATOM 874 N N . ASN A 1 109 ? -8.291 13.320 -7.030 1.00 33.28 109 ASN A N 1
ATOM 875 C CA . ASN A 1 109 ? -7.715 14.673 -7.111 1.00 33.28 109 ASN A CA 1
ATOM 876 C C . ASN A 1 109 ? -6.727 14.858 -8.281 1.00 33.28 109 ASN A C 1
ATOM 878 O O . ASN A 1 109 ? -6.041 15.873 -8.356 1.00 33.28 109 ASN A O 1
ATOM 882 N N . LEU A 1 110 ? -6.654 13.888 -9.197 1.00 32.09 110 LEU A N 1
ATOM 883 C CA . LEU A 1 110 ? -6.046 14.050 -10.520 1.00 32.09 110 LEU A CA 1
ATOM 884 C C . LEU A 1 110 ? -7.167 14.315 -11.539 1.00 32.09 110 LEU A C 1
ATOM 886 O O . LEU A 1 110 ? -7.482 13.475 -12.382 1.00 32.09 110 LEU A O 1
ATOM 890 N N . LYS A 1 111 ? -7.807 15.478 -11.411 1.00 32.75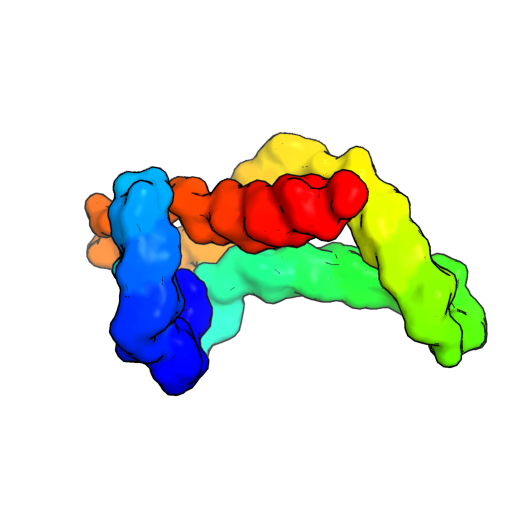 111 LYS A N 1
ATOM 891 C CA . LYS A 1 111 ? -8.591 16.129 -12.464 1.00 32.75 111 LYS A CA 1
ATOM 892 C C . LYS A 1 111 ? -8.116 17.563 -12.607 1.00 32.75 111 LYS A C 1
ATOM 894 O O . LYS A 1 111 ? -7.866 18.186 -11.553 1.00 32.75 111 LYS A O 1
#

Foldseek 3Di:
DEPDPCCPDPVVQCVQVVVVHDDDYDDHPLPLLPLCVVVVVQLVVQCVVPDPDDDPVVSVVSSVVSVVVDDPVNSVVSLCRSCVPPDPVRPPPHRDDPVCVVVCVVVVPPD

Radius of gyration: 15.72 Å; chains: 1; bounding box: 39×31×32 Å

Organism: Thelohanellus kitauei (NCBI:txid669202)

Sequence (111 aa):
MDNLRFHHSIEVHEVVESQGQRIVLIPPCAPPLNRIELLFLYWKHIIKSGMSVFDENTQMTTISVASTQISGDDCADWIREATRFASRTLLLESFLEIFIVFFSLKIGNLK

InterPro domains:
  IPR036397 Ribonuclease H superfamily [G3DSA:3.30.420.10] (1-90)
  IPR038717 Tc1-like transposase, DDE domain [PF13358] (1-49)

pLDDT: mean 72.56, std 17.14, range [31.94, 90.81]

Secondary structure (DSSP, 8-state):
----GGGG-HHHHHHHHHTT----PPPTT-GGG-THHHHHHHHHHHHHHH-SS--HHHHHHHHHHHHTT--HHHHHHHHHHHHTTS-GGGSTT--SSHHHHHHHHHHTT--